Protein AF-W9WUP4-F1 (afdb_monomer)

Sequence (129 aa):
MLALFTTSTCAPCRTITPLLTSLVETRPPSPEDKYSSLAFAEIELDSPDISNGNMMDLGVEYGVRGMPTLMGFGGRRAERVTERLVDTRMLSNEKAMAKWVDEEMKKGDASSSSSQSGGGGFLARIFGP

pLDDT: mean 86.63, std 17.11, range [35.38, 98.38]

Organism: NCBI:txid1182543

Radius of gyration: 18.96 Å; Cα contacts (8 Å, |Δi|>4): 157; chains: 1; bounding box: 39×58×37 Å

InterPro domains:
  IPR017937 Thioredoxin, conserved site [PS00194] (2-20)
  IPR036249 Thioredoxin-like superfamily [SSF52833] (2-82)

Solvent-accessible surface area (backbone atoms only — not comparable to full-atom values): 7848 Å² total; per-residue (Å²): 70,38,38,36,39,39,42,96,81,42,69,69,41,74,57,30,53,60,51,51,50,49,50,55,76,65,60,77,91,53,95,67,39,61,47,94,67,75,46,79,44,80,42,50,35,73,50,88,64,53,93,88,45,62,39,49,55,54,35,60,76,72,64,60,87,61,75,52,31,40,32,33,28,24,69,101,78,49,81,36,82,72,46,79,48,64,58,62,70,51,55,62,29,67,70,56,36,52,53,48,51,52,48,50,33,42,61,35,57,87,61,87,68,71,62,84,72,88,64,82,82,73,76,75,79,80,78,67,136

Structure (mmCIF, N/CA/C/O backbone):
data_AF-W9WUP4-F1
#
_entry.id   AF-W9WUP4-F1
#
loop_
_atom_site.group_PDB
_atom_site.id
_atom_site.type_symbol
_atom_site.label_atom_id
_atom_site.label_alt_id
_atom_site.label_comp_id
_atom_site.label_asym_id
_atom_site.label_entity_id
_atom_site.label_seq_id
_atom_site.pdbx_PDB_ins_code
_atom_site.Cartn_x
_atom_site.Cartn_y
_atom_site.Cartn_z
_atom_site.occupancy
_atom_site.B_iso_or_equiv
_atom_site.auth_seq_id
_atom_site.auth_comp_id
_atom_site.auth_asym_id
_atom_site.auth_atom_id
_atom_site.pdbx_PDB_model_num
ATOM 1 N N . MET A 1 1 ? -10.856 1.878 0.169 1.00 91.38 1 MET A N 1
ATOM 2 C CA . MET A 1 1 ? -10.064 0.797 -0.472 1.00 91.38 1 MET A CA 1
ATOM 3 C C . MET A 1 1 ? -8.598 1.188 -0.438 1.00 91.38 1 MET A C 1
ATOM 5 O O . MET A 1 1 ? -8.308 2.367 -0.568 1.00 91.38 1 MET A O 1
ATOM 9 N N . LEU A 1 2 ? -7.691 0.235 -0.258 1.00 95.88 2 LEU A N 1
ATOM 10 C CA . LEU A 1 2 ? -6.249 0.425 -0.372 1.00 95.88 2 LEU A CA 1
ATOM 11 C C . LEU A 1 2 ? -5.743 -0.259 -1.642 1.00 95.88 2 LEU A C 1
ATOM 13 O O . LEU A 1 2 ? -6.135 -1.392 -1.914 1.00 95.88 2 LEU A O 1
ATOM 17 N N . ALA A 1 3 ? -4.862 0.403 -2.387 1.00 97.44 3 ALA A N 1
ATOM 18 C CA . ALA A 1 3 ? -4.139 -0.210 -3.495 1.00 97.44 3 ALA A CA 1
ATOM 19 C C . ALA A 1 3 ? -2.630 -0.040 -3.307 1.00 97.44 3 ALA A C 1
ATOM 21 O O . ALA A 1 3 ? -2.152 1.081 -3.125 1.00 97.44 3 ALA A O 1
ATOM 22 N N . LEU A 1 4 ? -1.883 -1.140 -3.347 1.00 98.38 4 LEU A N 1
ATOM 23 C CA . LEU A 1 4 ? -0.425 -1.127 -3.298 1.00 98.38 4 LEU A CA 1
ATOM 24 C C . LEU A 1 4 ? 0.120 -1.349 -4.705 1.00 98.38 4 LEU A C 1
ATOM 26 O O . LEU A 1 4 ? -0.009 -2.436 -5.258 1.00 98.38 4 LEU A O 1
ATOM 30 N N . PHE A 1 5 ? 0.748 -0.322 -5.263 1.00 98.19 5 PHE A N 1
ATOM 31 C CA . PHE A 1 5 ? 1.468 -0.420 -6.524 1.00 98.19 5 PHE A CA 1
ATOM 32 C C . PHE A 1 5 ? 2.840 -1.049 -6.286 1.00 98.19 5 PHE A C 1
ATOM 34 O O . PHE A 1 5 ? 3.612 -0.573 -5.440 1.00 98.19 5 PHE A O 1
ATOM 41 N N . THR A 1 6 ? 3.126 -2.114 -7.030 1.00 97.94 6 THR A N 1
ATOM 42 C CA . THR A 1 6 ? 4.326 -2.945 -6.915 1.00 97.94 6 THR A CA 1
ATOM 43 C C . THR A 1 6 ? 4.913 -3.265 -8.291 1.00 97.94 6 THR A C 1
ATOM 45 O O . THR A 1 6 ? 4.385 -2.872 -9.336 1.00 97.94 6 THR A O 1
ATOM 48 N N . THR A 1 7 ? 6.048 -3.962 -8.274 1.00 96.75 7 THR A N 1
ATOM 49 C CA . THR A 1 7 ? 6.632 -4.627 -9.440 1.00 96.75 7 THR A CA 1
ATOM 50 C C . THR A 1 7 ? 7.218 -5.977 -9.037 1.00 96.75 7 THR A C 1
ATOM 52 O O . THR A 1 7 ? 7.587 -6.168 -7.870 1.00 96.75 7 THR A O 1
ATOM 55 N N . SER A 1 8 ? 7.420 -6.867 -10.007 1.00 94.75 8 SER A N 1
ATOM 56 C CA . SER A 1 8 ? 8.031 -8.194 -9.833 1.00 94.75 8 SER A CA 1
ATOM 57 C C . SER A 1 8 ? 9.406 -8.161 -9.133 1.00 94.75 8 SER A C 1
ATOM 59 O O . SER A 1 8 ? 9.804 -9.092 -8.424 1.00 94.75 8 SER A O 1
ATOM 61 N N . THR A 1 9 ? 10.147 -7.058 -9.287 1.00 94.00 9 THR A N 1
ATOM 62 C CA . THR A 1 9 ? 11.504 -6.856 -8.742 1.00 94.00 9 THR A CA 1
ATOM 63 C C . THR A 1 9 ? 11.556 -5.957 -7.501 1.00 94.00 9 THR A C 1
ATOM 65 O O . THR A 1 9 ? 12.639 -5.670 -6.981 1.00 94.00 9 THR A O 1
ATOM 68 N N . CYS A 1 10 ? 10.408 -5.540 -6.965 1.00 95.62 10 CYS A N 1
ATOM 69 C CA . CYS A 1 10 ? 10.340 -4.678 -5.791 1.00 95.62 10 CYS A CA 1
ATOM 70 C C . CYS A 1 10 ? 10.737 -5.423 -4.500 1.00 95.62 10 CYS A C 1
ATOM 72 O O . CYS A 1 10 ? 9.929 -6.098 -3.861 1.00 95.62 10 CYS A O 1
ATOM 74 N N . ALA A 1 11 ? 11.989 -5.257 -4.065 1.00 96.06 11 ALA A N 1
ATOM 75 C CA . ALA A 1 11 ? 12.494 -5.846 -2.821 1.00 96.06 11 ALA A CA 1
ATOM 76 C C . ALA A 1 11 ? 11.644 -5.519 -1.568 1.00 96.06 11 ALA A C 1
ATOM 78 O O . ALA A 1 11 ? 11.263 -6.461 -0.872 1.00 96.06 11 ALA A O 1
ATOM 79 N N . PRO A 1 12 ? 11.293 -4.249 -1.264 1.00 96.19 12 PRO A N 1
ATOM 80 C CA . PRO A 1 12 ? 10.484 -3.938 -0.080 1.00 96.19 12 PRO A CA 1
ATOM 81 C C . PRO A 1 12 ? 9.040 -4.468 -0.164 1.00 96.19 12 PRO A C 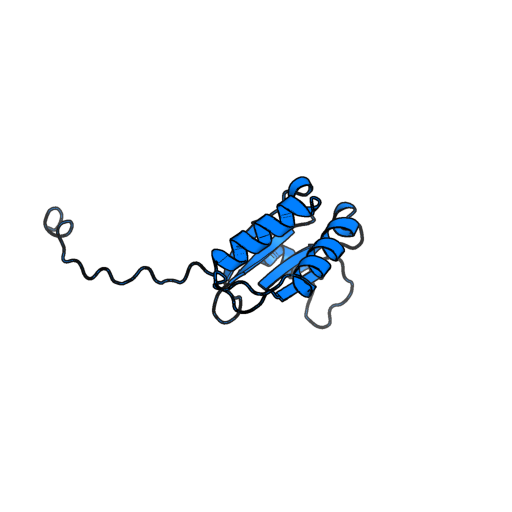1
ATOM 83 O O . PRO A 1 12 ? 8.438 -4.743 0.874 1.00 96.19 12 PRO A O 1
ATOM 86 N N . CYS A 1 13 ? 8.490 -4.671 -1.369 1.00 97.00 13 CYS A N 1
ATOM 87 C CA . CYS A 1 13 ? 7.130 -5.187 -1.554 1.00 97.00 13 CYS A CA 1
ATOM 88 C C . CYS A 1 13 ? 6.963 -6.603 -0.975 1.00 97.00 13 CYS A C 1
ATOM 90 O O . CYS A 1 13 ? 5.917 -6.914 -0.417 1.00 97.00 13 CYS A O 1
ATOM 92 N N . ARG A 1 14 ? 8.029 -7.421 -0.976 1.00 95.06 14 ARG A N 1
ATOM 93 C CA . ARG A 1 14 ? 8.027 -8.784 -0.405 1.00 95.06 14 ARG A CA 1
ATOM 94 C C . ARG A 1 14 ? 7.687 -8.833 1.086 1.00 95.06 14 ARG A C 1
ATOM 96 O O . ARG A 1 14 ? 7.204 -9.854 1.560 1.00 95.06 14 ARG A O 1
ATOM 103 N N . THR A 1 15 ? 7.946 -7.748 1.815 1.00 96.12 15 THR A N 1
ATOM 104 C CA . THR A 1 15 ? 7.586 -7.615 3.235 1.00 96.12 15 THR A CA 1
ATOM 105 C C . THR A 1 15 ? 6.264 -6.869 3.407 1.00 96.12 15 THR A C 1
ATOM 107 O O . THR A 1 15 ? 5.466 -7.214 4.272 1.00 96.12 15 THR A O 1
ATOM 110 N N . ILE A 1 16 ? 6.024 -5.846 2.584 1.00 97.88 16 ILE A N 1
ATOM 111 C CA . ILE A 1 16 ? 4.889 -4.926 2.737 1.00 97.88 16 ILE A CA 1
ATOM 112 C C . ILE A 1 16 ? 3.563 -5.563 2.300 1.00 97.88 16 ILE A C 1
ATOM 114 O O . ILE A 1 16 ? 2.575 -5.438 3.021 1.00 97.88 16 ILE A O 1
ATOM 118 N N . THR A 1 17 ? 3.530 -6.272 1.166 1.00 97.94 17 THR A N 1
ATOM 119 C CA . THR A 1 17 ? 2.314 -6.927 0.654 1.00 97.94 17 THR A CA 1
ATOM 120 C C . THR A 1 17 ? 1.704 -7.920 1.661 1.00 97.94 17 THR A C 1
ATOM 122 O O . THR A 1 17 ? 0.521 -7.769 1.987 1.00 97.94 17 THR A O 1
ATOM 125 N N . PRO A 1 18 ? 2.446 -8.907 2.216 1.00 97.38 18 PRO A N 1
ATOM 126 C CA . PRO A 1 18 ? 1.861 -9.851 3.172 1.00 97.38 18 PRO A CA 1
ATOM 127 C C . PRO A 1 18 ? 1.460 -9.186 4.493 1.00 97.38 18 PRO A C 1
ATOM 129 O O . PRO A 1 18 ? 0.469 -9.589 5.099 1.00 97.38 18 PRO A O 1
ATOM 132 N N . LEU A 1 19 ? 2.178 -8.143 4.924 1.00 97.19 19 LEU A N 1
ATOM 133 C CA . LEU A 1 19 ? 1.817 -7.376 6.115 1.00 97.19 19 LEU A CA 1
ATOM 134 C C . LEU A 1 19 ? 0.471 -6.656 5.933 1.00 97.19 19 LEU A C 1
ATOM 136 O O . LEU A 1 19 ? -0.408 -6.795 6.781 1.00 97.19 19 LEU A O 1
ATOM 140 N N . LEU A 1 20 ? 0.281 -5.936 4.819 1.00 96.94 20 LEU A N 1
ATOM 141 C CA . LEU A 1 20 ? -0.998 -5.285 4.507 1.00 96.94 20 LEU A CA 1
ATOM 142 C C . LEU A 1 20 ? -2.134 -6.298 4.380 1.00 96.94 20 LEU A C 1
ATOM 144 O O . LEU A 1 20 ? -3.206 -6.067 4.930 1.00 96.94 20 LEU A O 1
ATOM 148 N N . THR A 1 21 ? -1.890 -7.420 3.700 1.00 97.38 21 THR A N 1
ATOM 149 C CA . THR A 1 21 ? -2.880 -8.498 3.542 1.00 97.38 21 THR A CA 1
ATOM 150 C C . THR A 1 21 ? -3.333 -9.017 4.906 1.00 97.38 21 THR A C 1
ATOM 152 O O . THR A 1 21 ? -4.525 -9.015 5.198 1.00 97.38 21 THR A O 1
ATOM 155 N N . SER A 1 22 ? -2.381 -9.343 5.787 1.00 96.62 22 SER A N 1
ATOM 156 C CA . SER A 1 22 ? -2.666 -9.793 7.153 1.00 96.62 22 SER A CA 1
ATOM 157 C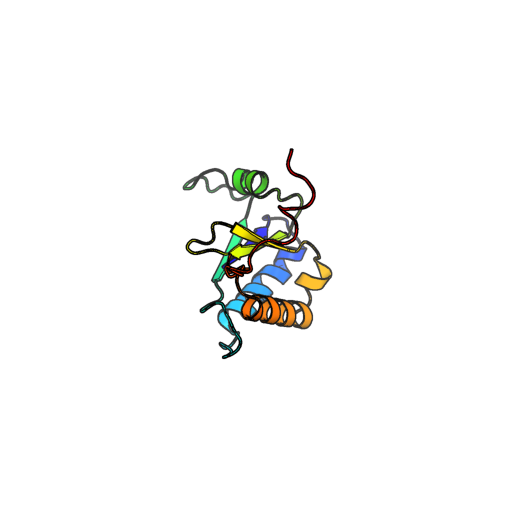 C . SER A 1 22 ? -3.485 -8.767 7.939 1.00 96.62 22 SER A C 1
ATOM 159 O O . SER A 1 22 ? -4.484 -9.117 8.567 1.00 96.62 22 SER A O 1
ATOM 161 N N . LEU A 1 23 ? -3.118 -7.482 7.876 1.00 95.31 23 LEU A N 1
ATOM 162 C CA . LEU A 1 23 ? -3.865 -6.420 8.556 1.00 95.31 23 LEU A CA 1
ATOM 163 C C . LEU A 1 23 ? -5.292 -6.286 8.017 1.00 95.31 23 LEU A C 1
ATOM 165 O O . LEU A 1 23 ? -6.217 -6.098 8.797 1.00 95.31 23 LEU A O 1
ATOM 169 N N . VAL A 1 24 ? -5.491 -6.404 6.707 1.00 94.75 24 VAL A N 1
ATOM 170 C CA . VAL A 1 24 ? -6.821 -6.311 6.088 1.00 94.75 24 VAL A CA 1
ATOM 171 C C . VAL A 1 24 ? -7.707 -7.489 6.484 1.00 94.75 24 VAL A C 1
ATOM 173 O O . VAL A 1 24 ? -8.889 -7.292 6.754 1.00 94.75 24 VAL A O 1
ATOM 176 N N . GLU A 1 25 ? -7.143 -8.691 6.557 1.00 94.69 25 GLU A N 1
ATOM 177 C CA . GLU A 1 25 ? -7.883 -9.915 6.878 1.00 94.69 25 GLU A CA 1
ATOM 178 C C . GLU A 1 25 ? -8.187 -10.070 8.373 1.00 94.69 25 GLU A C 1
ATOM 180 O O . GLU A 1 25 ? -9.216 -10.638 8.738 1.00 94.69 25 GLU A O 1
ATOM 185 N N . THR A 1 26 ? -7.299 -9.590 9.248 1.00 94.94 26 THR A N 1
ATOM 186 C CA . THR A 1 26 ? -7.369 -9.875 10.694 1.00 94.94 26 THR A CA 1
ATOM 187 C C . THR A 1 26 ? -7.825 -8.700 11.548 1.00 94.94 26 THR A C 1
ATOM 189 O O . THR A 1 26 ? -8.217 -8.907 12.700 1.00 94.94 26 THR A O 1
ATOM 192 N N . ARG A 1 27 ? -7.797 -7.468 11.022 1.00 94.19 27 ARG A N 1
ATOM 193 C CA . ARG A 1 27 ? -8.206 -6.284 11.780 1.00 94.19 27 ARG A CA 1
ATOM 194 C C . ARG A 1 27 ? -9.687 -6.383 12.174 1.00 94.19 27 ARG A C 1
ATOM 196 O O . ARG A 1 27 ? -10.549 -6.431 11.294 1.00 94.19 27 ARG A O 1
ATOM 203 N N . PRO A 1 28 ? -10.017 -6.339 13.477 1.00 92.56 28 PRO A N 1
ATOM 204 C CA . PRO A 1 28 ? -11.404 -6.335 13.913 1.00 92.56 28 PRO A CA 1
ATOM 205 C C . PRO A 1 28 ? -12.082 -5.000 13.563 1.00 92.56 28 PRO A C 1
ATOM 207 O O . PRO A 1 28 ? -11.429 -3.952 13.590 1.00 92.56 28 PRO A O 1
ATOM 210 N N . PRO A 1 29 ? -13.393 -4.998 13.272 1.00 91.38 29 PRO A N 1
ATOM 211 C CA . PRO A 1 29 ? -14.136 -3.756 13.111 1.00 91.38 29 PRO A CA 1
ATOM 212 C C . PRO A 1 29 ? -14.170 -2.980 14.433 1.00 91.38 29 PRO A C 1
ATOM 214 O O . PRO A 1 29 ? -14.355 -3.565 15.504 1.00 91.38 29 PRO A O 1
ATOM 217 N N . SER A 1 30 ? -14.033 -1.657 14.359 1.00 93.50 30 SER A N 1
ATOM 218 C CA . SER A 1 30 ? -14.168 -0.758 15.506 1.00 93.50 30 SER A CA 1
ATOM 219 C C . SER A 1 30 ? -15.445 0.082 15.392 1.00 93.50 30 SER A C 1
ATOM 221 O O . SER A 1 30 ? -15.761 0.552 14.300 1.00 93.50 30 SER A O 1
ATOM 223 N N . PRO A 1 31 ? -16.161 0.365 16.499 1.00 93.44 31 PRO A N 1
ATOM 224 C CA . PRO A 1 31 ? -17.287 1.305 16.497 1.00 93.44 31 PRO A CA 1
ATOM 225 C C . PRO A 1 31 ? -16.915 2.732 16.063 1.00 93.44 31 PRO A C 1
ATOM 227 O O . PRO A 1 31 ? -17.792 3.514 15.712 1.00 93.44 31 PRO A O 1
ATOM 230 N N . GLU A 1 32 ? -15.627 3.083 16.125 1.00 94.31 32 GLU A N 1
ATOM 231 C CA . GLU A 1 32 ? -15.102 4.383 15.688 1.00 94.31 32 GLU A CA 1
ATOM 232 C C . GLU A 1 32 ? -14.816 4.440 14.178 1.00 94.31 32 GLU A C 1
ATOM 234 O O . GLU A 1 32 ? -14.522 5.517 13.653 1.00 94.31 32 GLU A O 1
ATOM 239 N N . ASP A 1 33 ? -14.869 3.301 13.479 1.00 94.19 33 ASP A N 1
ATOM 240 C CA . ASP A 1 33 ? -14.588 3.239 12.049 1.00 94.19 33 ASP A CA 1
ATOM 241 C C . ASP A 1 33 ? -15.701 3.923 11.250 1.00 94.19 33 ASP A C 1
ATOM 243 O O . ASP A 1 33 ? -16.894 3.691 11.452 1.00 94.19 33 ASP A O 1
ATOM 247 N N . LYS A 1 34 ? -15.301 4.755 10.288 1.00 91.88 34 LYS A N 1
ATOM 248 C CA . LYS A 1 34 ? -16.223 5.395 9.344 1.00 91.88 34 LYS A CA 1
ATOM 249 C C . LYS A 1 34 ? -16.381 4.609 8.051 1.00 91.88 34 LYS A C 1
AT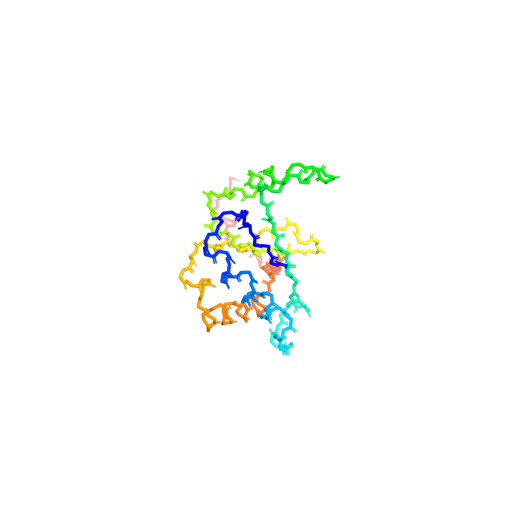OM 251 O O . LYS A 1 34 ? -17.424 4.707 7.407 1.00 91.88 34 LYS A O 1
ATOM 256 N N . TYR A 1 35 ? -15.365 3.846 7.655 1.00 88.62 35 TYR A N 1
ATOM 257 C CA . TYR A 1 35 ? -15.520 2.853 6.596 1.00 88.62 35 TYR A CA 1
ATOM 258 C C . TYR A 1 35 ? -16.093 1.563 7.177 1.00 88.62 35 TYR A C 1
ATOM 260 O O . TYR A 1 35 ? -15.650 1.096 8.220 1.00 88.62 35 TYR A O 1
ATOM 268 N N . SER A 1 36 ? -17.033 0.944 6.463 1.00 86.19 36 SER A N 1
ATOM 269 C CA . SER A 1 36 ? -17.631 -0.332 6.874 1.00 86.19 36 SER A CA 1
ATOM 270 C C . SER A 1 36 ? -16.670 -1.517 6.776 1.00 86.19 36 SER A C 1
ATOM 272 O O . SER A 1 36 ? -16.864 -2.525 7.447 1.00 86.19 36 SER A O 1
ATOM 274 N N . SER A 1 37 ? -15.674 -1.431 5.895 1.00 87.81 37 SER A N 1
ATOM 275 C CA . SER A 1 37 ? -14.729 -2.513 5.626 1.00 87.81 37 SER A CA 1
ATOM 276 C C . SER A 1 37 ? -13.452 -1.974 5.002 1.00 87.81 37 SER A C 1
ATOM 278 O O . SER A 1 37 ? -13.492 -1.039 4.197 1.00 87.81 37 SER A O 1
ATOM 280 N N . LEU A 1 38 ? -12.337 -2.629 5.305 1.00 90.56 38 LEU A N 1
ATOM 281 C CA . LEU A 1 38 ? -11.081 -2.419 4.607 1.00 90.56 38 LEU A CA 1
ATOM 282 C C . LEU A 1 38 ? -10.995 -3.390 3.424 1.00 90.56 38 LEU A C 1
ATOM 284 O O . LEU A 1 38 ? -11.192 -4.587 3.585 1.00 90.56 38 LEU A O 1
ATOM 288 N N . ALA A 1 39 ? -10.723 -2.865 2.233 1.00 92.06 39 ALA A N 1
ATOM 289 C CA . ALA A 1 39 ? -10.483 -3.656 1.028 1.00 92.06 39 ALA A CA 1
ATOM 290 C C . ALA A 1 39 ? -9.075 -3.362 0.524 1.00 92.06 39 ALA A C 1
ATOM 292 O O . ALA A 1 39 ? -8.643 -2.209 0.604 1.00 92.06 39 ALA A O 1
ATOM 293 N N . PHE A 1 40 ? -8.396 -4.372 -0.010 1.00 95.88 40 PHE A N 1
ATOM 294 C CA . PHE A 1 40 ? -7.014 -4.281 -0.462 1.00 95.88 40 PHE A CA 1
ATOM 295 C C . PHE A 1 40 ? -6.848 -4.885 -1.855 1.00 95.88 40 PHE A C 1
ATOM 297 O O . PHE A 1 40 ? -7.429 -5.927 -2.150 1.00 95.88 40 PHE A O 1
ATOM 304 N N . ALA A 1 41 ? -6.05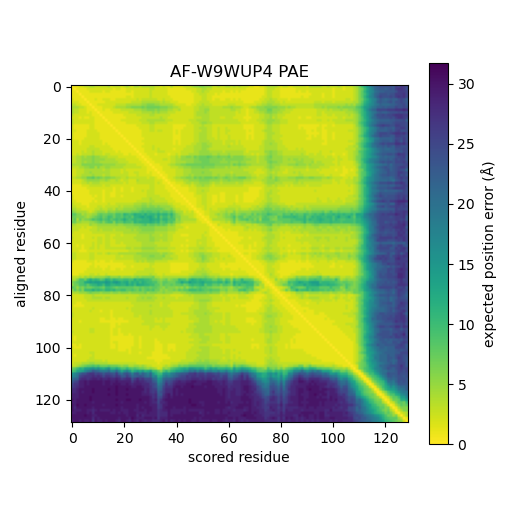7 -4.221 -2.693 1.00 95.56 41 ALA A N 1
ATOM 305 C CA . ALA A 1 41 ? -5.605 -4.734 -3.976 1.00 95.56 41 ALA A CA 1
ATOM 306 C C . ALA A 1 41 ? -4.103 -4.490 -4.143 1.00 95.56 41 ALA A C 1
ATOM 308 O O . ALA A 1 41 ? -3.601 -3.397 -3.874 1.00 95.56 41 ALA A O 1
ATOM 309 N N . GLU A 1 42 ? -3.394 -5.499 -4.629 1.00 96.44 42 GLU A N 1
ATOM 310 C CA . GLU A 1 42 ? -2.041 -5.343 -5.150 1.00 96.44 42 GLU A CA 1
ATOM 311 C C . GLU A 1 42 ? -2.114 -5.082 -6.658 1.00 96.44 42 GLU A C 1
ATOM 313 O O . GLU A 1 42 ? -2.887 -5.727 -7.366 1.00 96.44 42 GLU A O 1
ATOM 318 N N . ILE A 1 43 ? -1.335 -4.112 -7.137 1.00 96.00 43 ILE A N 1
ATOM 319 C CA . ILE A 1 43 ? -1.259 -3.734 -8.549 1.00 96.00 43 ILE A CA 1
ATOM 320 C C . ILE A 1 43 ? 0.194 -3.881 -8.995 1.00 96.00 43 ILE A C 1
ATOM 322 O O . ILE A 1 43 ? 1.023 -3.006 -8.739 1.00 96.00 43 ILE A O 1
ATOM 326 N N . GLU A 1 44 ? 0.490 -4.984 -9.675 1.00 96.19 44 GLU A N 1
ATOM 327 C CA . GLU A 1 44 ? 1.803 -5.249 -10.263 1.00 96.19 44 GLU A CA 1
ATOM 328 C C . GLU A 1 44 ? 1.906 -4.575 -11.639 1.00 96.19 44 GLU A C 1
ATOM 330 O O . GLU A 1 44 ? 1.289 -5.006 -12.614 1.00 96.19 44 GLU A O 1
ATOM 335 N N . LEU A 1 45 ? 2.675 -3.486 -11.723 1.00 95.69 45 LEU A N 1
ATOM 336 C CA . LEU A 1 45 ? 2.725 -2.655 -12.931 1.00 95.69 45 LEU A CA 1
ATOM 337 C C . LEU A 1 45 ? 3.457 -3.315 -14.104 1.00 95.69 45 LEU A C 1
ATOM 339 O O . LEU A 1 45 ? 3.136 -3.037 -15.253 1.00 95.69 45 LEU A O 1
ATOM 343 N N . ASP A 1 46 ? 4.437 -4.174 -13.829 1.00 94.31 46 ASP A N 1
ATOM 344 C CA . ASP A 1 46 ? 5.199 -4.933 -14.828 1.00 94.31 46 ASP A CA 1
ATOM 345 C C . ASP A 1 46 ? 4.614 -6.319 -15.118 1.00 94.31 46 ASP A C 1
ATOM 347 O O . ASP A 1 46 ? 5.284 -7.153 -15.733 1.00 94.31 46 ASP A O 1
ATOM 351 N N . SER A 1 47 ? 3.350 -6.546 -14.741 1.00 93.50 47 SER A N 1
ATOM 352 C CA . SER A 1 47 ? 2.615 -7.740 -15.144 1.00 93.50 47 SER A CA 1
ATOM 353 C C . SER A 1 47 ? 2.481 -7.808 -16.674 1.00 93.50 47 SER A C 1
ATOM 355 O O . SER A 1 47 ? 2.119 -6.813 -17.310 1.00 93.50 47 SER A O 1
ATOM 357 N N . PRO A 1 48 ? 2.725 -8.979 -17.294 1.00 92.06 48 PRO A N 1
ATOM 358 C CA . PRO A 1 48 ? 2.488 -9.180 -18.720 1.00 92.06 48 PRO A CA 1
ATOM 359 C C . PRO A 1 48 ? 0.996 -9.350 -19.065 1.00 92.06 48 PRO A C 1
ATOM 361 O O . PRO A 1 48 ? 0.667 -9.488 -20.244 1.00 92.06 48 PRO A O 1
ATOM 364 N N . ASP A 1 49 ? 0.097 -9.395 -18.074 1.00 88.75 49 ASP A N 1
ATOM 365 C CA . ASP A 1 49 ? -1.343 -9.523 -18.305 1.00 88.75 49 ASP A CA 1
ATOM 366 C C . ASP A 1 49 ? -1.931 -8.222 -18.870 1.00 88.75 49 ASP A C 1
ATOM 368 O O . ASP A 1 49 ? -1.876 -7.163 -18.247 1.00 88.75 49 ASP A O 1
ATOM 372 N N . ILE A 1 50 ? -2.523 -8.332 -20.060 1.00 87.69 50 ILE A N 1
ATOM 373 C CA . ILE A 1 50 ? -3.150 -7.229 -20.798 1.00 87.69 50 ILE A CA 1
ATOM 374 C C . ILE A 1 50 ? -4.665 -7.395 -20.952 1.00 87.69 50 ILE A C 1
ATOM 376 O O . ILE A 1 50 ? -5.301 -6.632 -21.682 1.00 87.69 50 ILE A O 1
ATOM 380 N N . SER A 1 51 ? -5.264 -8.393 -20.296 1.00 88.75 51 SER A N 1
ATOM 381 C CA . SER A 1 51 ? -6.697 -8.698 -20.410 1.00 88.75 51 SER A CA 1
ATOM 382 C C . SER A 1 51 ? -7.600 -7.520 -20.020 1.00 88.75 51 SER A C 1
ATOM 384 O O . SER A 1 51 ? -8.687 -7.374 -20.577 1.00 88.75 51 SER A O 1
ATOM 386 N N . ASN A 1 52 ? -7.119 -6.648 -19.128 1.00 83.56 52 ASN A N 1
ATOM 387 C CA . ASN A 1 52 ? -7.807 -5.443 -18.656 1.00 83.56 52 ASN A CA 1
ATOM 388 C C . ASN A 1 52 ? -7.035 -4.150 -18.988 1.00 83.56 52 ASN A C 1
ATOM 390 O O . ASN A 1 52 ? -7.149 -3.157 -18.273 1.00 83.56 52 ASN A O 1
ATOM 394 N N . GLY A 1 53 ? -6.250 -4.160 -20.071 1.00 88.81 53 GLY A N 1
ATOM 395 C CA . GLY A 1 53 ? -5.354 -3.061 -20.444 1.00 88.81 53 GLY A CA 1
ATOM 396 C C . GLY A 1 53 ? -3.937 -3.235 -19.895 1.00 88.81 53 GLY A C 1
ATOM 397 O O . GLY A 1 53 ? -3.634 -4.226 -19.239 1.00 88.81 53 GLY A O 1
ATOM 398 N N . ASN A 1 54 ? -3.047 -2.288 -20.198 1.00 92.06 54 ASN A N 1
ATOM 399 C CA . ASN A 1 54 ? -1.665 -2.329 -19.725 1.00 92.06 54 ASN A CA 1
ATOM 400 C C . ASN A 1 54 ? -1.585 -1.792 -18.291 1.00 92.06 54 ASN A C 1
ATOM 402 O O . ASN A 1 54 ? -1.930 -0.639 -18.040 1.00 92.06 54 ASN A O 1
ATOM 406 N N . MET A 1 55 ? -1.089 -2.605 -17.356 1.00 92.31 55 MET A N 1
ATOM 407 C CA . MET A 1 55 ? -0.989 -2.206 -15.950 1.00 92.31 55 MET A CA 1
ATOM 408 C C . MET A 1 55 ? -0.105 -0.969 -15.751 1.00 92.31 55 MET A C 1
ATOM 410 O O . MET A 1 55 ? -0.413 -0.144 -14.893 1.00 92.31 55 MET A O 1
ATOM 414 N N . MET A 1 56 ? 0.922 -0.763 -16.585 1.00 92.25 56 MET A N 1
ATOM 415 C CA . MET A 1 56 ? 1.768 0.439 -16.540 1.00 92.25 56 MET A CA 1
ATOM 416 C C . MET A 1 56 ? 0.981 1.744 -16.712 1.00 92.25 56 MET A C 1
ATOM 418 O O . MET A 1 56 ? 1.372 2.763 -16.135 1.00 92.25 56 MET A O 1
ATOM 422 N N . ASP A 1 57 ? -0.131 1.725 -17.453 1.00 93.62 57 ASP A N 1
ATOM 423 C CA . ASP A 1 57 ? -0.954 2.917 -17.676 1.00 93.62 57 ASP A CA 1
ATOM 424 C C . ASP A 1 57 ? -1.568 3.415 -16.359 1.00 93.62 57 ASP A C 1
ATOM 426 O O . ASP A 1 57 ? -1.626 4.624 -16.132 1.00 93.62 57 ASP A O 1
ATOM 430 N N . LEU A 1 58 ? -1.904 2.507 -15.431 1.00 93.44 58 LEU A N 1
ATOM 431 C CA . LEU A 1 58 ? -2.383 2.863 -14.088 1.00 93.44 58 LEU A CA 1
ATOM 432 C C . LEU A 1 58 ? -1.303 3.590 -13.278 1.00 93.44 58 LEU A C 1
ATOM 434 O O . LEU A 1 58 ? -1.595 4.517 -12.520 1.00 93.44 58 LEU A O 1
ATOM 438 N N . GLY A 1 59 ? -0.037 3.200 -13.450 1.00 93.88 59 GLY A N 1
ATOM 439 C CA . GLY A 1 59 ? 1.093 3.896 -12.840 1.00 93.88 59 GLY A CA 1
ATOM 440 C C . GLY A 1 59 ? 1.180 5.352 -13.306 1.00 93.88 59 GLY A C 1
ATOM 441 O O . GLY A 1 59 ? 1.402 6.249 -12.492 1.00 93.88 59 GLY A O 1
ATOM 442 N N . VAL A 1 60 ? 0.941 5.605 -14.595 1.00 94.38 60 VAL A N 1
ATOM 443 C CA . VAL A 1 60 ? 0.906 6.961 -15.163 1.00 94.38 60 VAL A CA 1
ATOM 444 C C . VAL A 1 60 ? -0.326 7.727 -14.684 1.00 94.38 60 VAL A C 1
ATOM 446 O O . VAL A 1 60 ? -0.185 8.847 -14.190 1.00 94.38 60 VAL A O 1
ATOM 449 N N . GLU A 1 61 ? -1.510 7.120 -14.779 1.00 94.25 61 GLU A N 1
ATOM 450 C CA . GLU A 1 61 ? -2.796 7.714 -14.397 1.00 94.25 61 GLU A CA 1
ATOM 451 C C . GLU A 1 61 ? -2.787 8.206 -12.946 1.00 94.25 61 GLU A C 1
ATOM 453 O O . GLU A 1 61 ? -3.147 9.350 -12.660 1.00 94.25 61 GLU A O 1
ATOM 458 N N . TYR A 1 62 ? -2.294 7.374 -12.029 1.00 94.69 62 TYR A N 1
ATOM 459 C CA . TYR A 1 62 ? -2.222 7.710 -10.611 1.00 94.69 62 TYR A CA 1
ATOM 460 C C . TYR A 1 62 ? -0.897 8.366 -10.201 1.00 94.69 62 TYR A C 1
ATOM 462 O O . TYR A 1 62 ? -0.669 8.603 -9.010 1.00 94.69 62 TYR A O 1
ATOM 470 N N . GLY A 1 63 ? -0.023 8.705 -11.152 1.00 95.25 63 GLY A N 1
ATOM 471 C CA . GLY A 1 63 ? 1.226 9.424 -10.894 1.00 95.25 63 GLY A CA 1
ATOM 472 C C . GLY A 1 63 ? 2.192 8.678 -9.969 1.00 95.25 63 GLY A C 1
ATOM 473 O O . GLY A 1 63 ? 2.841 9.293 -9.118 1.00 95.25 63 GLY A O 1
ATOM 474 N N . VAL A 1 64 ? 2.270 7.356 -10.100 1.00 96.50 64 VAL A N 1
ATOM 475 C CA . VAL A 1 64 ? 3.207 6.497 -9.374 1.00 96.50 64 VAL A CA 1
ATOM 476 C C . VAL A 1 64 ? 4.615 6.705 -9.929 1.00 96.50 64 VAL A C 1
ATOM 478 O O . VAL A 1 64 ? 4.873 6.499 -11.110 1.00 96.50 64 VAL A O 1
ATOM 481 N N . ARG A 1 65 ? 5.546 7.127 -9.066 1.00 93.38 65 ARG A N 1
ATOM 482 C CA . ARG A 1 65 ? 6.934 7.459 -9.455 1.00 93.38 65 ARG A CA 1
ATOM 483 C C . ARG A 1 65 ? 7.982 6.479 -8.931 1.00 93.38 65 ARG A C 1
ATOM 485 O O . ARG A 1 65 ? 9.158 6.624 -9.245 1.00 93.38 65 ARG A O 1
ATOM 492 N N . GLY A 1 66 ? 7.576 5.515 -8.112 1.00 94.25 66 GLY A N 1
ATOM 493 C CA . GLY A 1 66 ? 8.466 4.539 -7.499 1.00 94.25 66 GLY A CA 1
ATOM 494 C C . GLY A 1 66 ? 7.687 3.468 -6.749 1.00 94.25 66 GLY A C 1
ATOM 495 O O . GLY A 1 66 ? 6.502 3.645 -6.460 1.00 94.25 66 GLY A O 1
ATOM 496 N N . MET A 1 67 ? 8.365 2.361 -6.451 1.00 96.00 67 MET A N 1
ATOM 497 C CA . MET A 1 67 ? 7.779 1.234 -5.730 1.00 96.00 67 MET A CA 1
ATOM 498 C C . MET A 1 67 ? 8.379 1.094 -4.332 1.00 96.00 67 MET A C 1
ATOM 500 O O . MET A 1 67 ? 9.590 1.278 -4.170 1.00 96.00 67 MET A O 1
ATOM 504 N N . PRO A 1 68 ? 7.565 0.717 -3.335 1.00 97.44 68 PRO A N 1
ATOM 505 C CA . PRO A 1 68 ? 6.109 0.605 -3.378 1.00 97.44 68 PRO A CA 1
ATOM 506 C C . PRO A 1 68 ? 5.442 1.985 -3.290 1.00 97.44 68 PRO A C 1
ATOM 508 O O . PRO A 1 68 ? 6.003 2.921 -2.720 1.00 97.44 68 PRO A O 1
ATOM 511 N N . THR A 1 69 ? 4.212 2.090 -3.786 1.00 98.31 69 THR A N 1
ATOM 512 C CA . THR A 1 69 ? 3.330 3.227 -3.481 1.00 98.31 69 THR A CA 1
ATOM 513 C C . THR A 1 69 ? 1.989 2.696 -2.991 1.00 98.31 69 THR A C 1
ATOM 515 O O . THR A 1 69 ? 1.286 2.023 -3.737 1.00 98.31 69 THR A O 1
ATOM 518 N N . LEU A 1 70 ? 1.622 3.001 -1.746 1.00 98.12 70 LEU A N 1
ATOM 519 C CA . LEU A 1 70 ? 0.311 2.673 -1.186 1.00 98.12 70 LEU A CA 1
ATOM 520 C C . LEU A 1 70 ? -0.632 3.860 -1.385 1.00 98.12 70 LEU A C 1
ATOM 522 O O . LEU A 1 70 ? -0.307 4.980 -0.989 1.00 98.12 70 LEU A O 1
ATOM 526 N N . MET A 1 71 ? -1.798 3.626 -1.976 1.00 97.25 71 MET A N 1
ATOM 527 C CA . MET A 1 71 ? -2.834 4.641 -2.151 1.00 97.25 71 MET A CA 1
ATOM 528 C C . MET A 1 71 ? -4.120 4.258 -1.435 1.00 97.25 71 MET A C 1
ATOM 530 O O . MET A 1 71 ? -4.575 3.117 -1.513 1.00 97.25 71 MET A O 1
ATOM 534 N N . GLY A 1 72 ? -4.714 5.243 -0.768 1.00 94.56 72 GLY A N 1
ATOM 535 C CA . GLY A 1 72 ? -6.079 5.172 -0.270 1.00 94.56 72 GLY A CA 1
ATOM 536 C C . GLY A 1 72 ? -7.053 5.687 -1.324 1.00 94.56 72 GLY A C 1
ATOM 537 O O . GLY A 1 72 ? -6.806 6.717 -1.954 1.00 94.56 72 GLY A O 1
ATOM 538 N N . PHE A 1 73 ? -8.163 4.979 -1.493 1.00 92.44 73 PHE A N 1
ATOM 539 C CA . PHE A 1 73 ? -9.272 5.364 -2.352 1.00 92.44 73 PHE A CA 1
ATOM 540 C C . PHE A 1 73 ? -10.577 5.442 -1.577 1.00 92.44 73 PHE A C 1
ATOM 542 O O . PHE A 1 73 ? -10.909 4.557 -0.776 1.00 92.44 73 PHE A O 1
ATOM 549 N N . GLY A 1 74 ? -11.316 6.488 -1.913 1.00 85.38 74 GLY A N 1
ATOM 550 C CA . GLY A 1 74 ? -12.502 6.974 -1.250 1.00 85.38 74 GLY A CA 1
ATOM 551 C C . GLY A 1 74 ? -13.615 7.388 -2.200 1.00 85.38 74 GLY A C 1
ATOM 552 O O . GLY A 1 74 ? -13.405 7.502 -3.408 1.00 85.38 74 GLY A O 1
ATOM 553 N N . GLY A 1 75 ? -14.799 7.651 -1.661 1.00 79.94 75 GLY A N 1
ATOM 554 C CA . GLY A 1 75 ? -16.009 7.952 -2.421 1.00 79.94 75 GLY A CA 1
ATOM 555 C C . GLY A 1 75 ? -16.899 6.726 -2.615 1.00 79.94 75 GLY A C 1
ATOM 556 O O . GLY A 1 75 ? -16.554 5.601 -2.249 1.00 79.94 75 GLY A O 1
ATOM 557 N N . ARG A 1 76 ? -18.085 6.935 -3.201 1.00 73.62 76 ARG A N 1
ATOM 558 C CA . ARG A 1 76 ? -19.109 5.875 -3.311 1.00 73.62 76 ARG A CA 1
ATOM 559 C C . ARG A 1 76 ? -18.660 4.694 -4.176 1.00 73.62 76 ARG A C 1
ATOM 561 O O . ARG A 1 76 ? -19.253 3.624 -4.072 1.00 73.62 76 ARG A O 1
ATOM 568 N N . ARG A 1 77 ? -17.675 4.896 -5.051 1.00 75.94 77 ARG A N 1
ATOM 569 C CA . ARG A 1 77 ? -17.100 3.908 -5.969 1.00 75.94 77 ARG A CA 1
ATOM 570 C C . ARG A 1 77 ? -15.569 3.928 -5.955 1.00 75.94 77 ARG A C 1
ATOM 572 O O . ARG A 1 77 ? -14.968 3.526 -6.944 1.00 75.94 77 ARG A O 1
ATOM 579 N N . ALA A 1 78 ? -14.947 4.383 -4.863 1.00 78.38 78 ALA A N 1
ATOM 580 C CA . ALA A 1 78 ? -13.491 4.515 -4.773 1.00 78.38 78 ALA A CA 1
ATOM 581 C C . ALA A 1 78 ? -12.892 5.422 -5.876 1.00 78.38 78 ALA A C 1
ATOM 583 O O . ALA A 1 78 ? -11.756 5.239 -6.299 1.00 78.38 78 ALA A O 1
ATOM 584 N N . GLU A 1 79 ? -13.653 6.414 -6.349 1.00 81.19 79 GLU A N 1
ATOM 585 C CA . GLU A 1 79 ? -13.267 7.281 -7.467 1.00 81.19 79 GLU A CA 1
ATOM 586 C C . GLU A 1 79 ? -12.197 8.327 -7.118 1.00 81.19 79 GLU A C 1
ATOM 588 O O . GLU A 1 79 ? -11.665 8.991 -8.009 1.00 81.19 79 GLU A O 1
ATOM 593 N N . ARG A 1 80 ? -11.896 8.528 -5.830 1.00 86.19 80 ARG A N 1
ATOM 594 C CA . ARG A 1 80 ? -11.043 9.626 -5.376 1.00 86.19 80 ARG A CA 1
ATOM 595 C C . ARG A 1 80 ? -9.879 9.119 -4.536 1.00 86.19 80 ARG A C 1
ATOM 597 O O . ARG A 1 80 ? -10.084 8.442 -3.535 1.00 86.19 80 ARG A O 1
ATOM 604 N N . VAL A 1 81 ? -8.661 9.521 -4.897 1.00 90.81 81 VAL A N 1
ATOM 605 C CA . VAL A 1 81 ? -7.471 9.279 -4.069 1.00 90.81 81 VAL A CA 1
ATOM 606 C C . VAL A 1 81 ? -7.579 10.107 -2.787 1.00 90.81 81 VAL A C 1
ATOM 608 O O . VAL A 1 81 ? -7.707 11.334 -2.842 1.00 90.81 81 VAL A O 1
ATOM 611 N N . THR A 1 82 ? -7.542 9.438 -1.640 1.00 90.81 82 THR A N 1
ATOM 612 C CA . THR A 1 82 ? -7.616 10.052 -0.306 1.00 90.81 82 THR A CA 1
ATOM 613 C C . THR A 1 82 ? -6.261 10.162 0.367 1.00 90.81 82 THR A C 1
ATOM 615 O O . THR A 1 82 ? -6.077 11.052 1.194 1.00 90.81 82 THR A O 1
ATOM 618 N N . GLU A 1 83 ? -5.320 9.288 0.007 1.00 93.50 83 GLU A N 1
ATOM 619 C CA . GLU A 1 83 ? -4.024 9.187 0.668 1.00 93.50 83 GLU A CA 1
ATOM 620 C C . GLU A 1 83 ? -2.961 8.601 -0.272 1.00 93.50 83 GLU A C 1
ATOM 622 O O . GLU A 1 83 ? -3.289 7.825 -1.176 1.00 93.50 83 GLU A O 1
ATOM 627 N N . ARG A 1 84 ? -1.688 8.962 -0.065 1.00 95.94 84 ARG A N 1
ATOM 628 C CA . ARG A 1 84 ? -0.548 8.390 -0.800 1.00 95.94 84 ARG A CA 1
ATOM 629 C C . ARG A 1 84 ? 0.666 8.255 0.116 1.00 95.94 84 ARG A C 1
ATOM 631 O O . ARG A 1 84 ? 1.283 9.250 0.484 1.00 95.94 84 ARG A O 1
ATOM 638 N N . LEU A 1 85 ? 1.074 7.017 0.386 1.00 96.75 85 LEU A N 1
ATOM 639 C CA . LEU A 1 85 ? 2.258 6.683 1.174 1.00 96.75 85 LEU A CA 1
ATOM 640 C C . LEU A 1 85 ? 3.351 6.068 0.300 1.00 96.75 85 LEU A C 1
ATOM 642 O O . LEU A 1 85 ? 3.125 5.103 -0.428 1.00 96.75 85 LEU A O 1
ATOM 646 N N . VAL A 1 86 ? 4.562 6.609 0.435 1.00 97.19 86 VAL A N 1
ATOM 647 C CA . VAL A 1 86 ? 5.785 6.128 -0.238 1.00 97.19 86 VAL A CA 1
ATOM 648 C C . VAL A 1 86 ? 6.921 5.825 0.750 1.00 97.19 86 VAL A C 1
ATOM 650 O O . VAL A 1 86 ? 8.009 5.416 0.347 1.00 97.19 86 VAL A O 1
ATOM 653 N N . ASP A 1 87 ? 6.699 6.030 2.054 1.00 97.06 87 ASP A N 1
ATOM 654 C CA . ASP A 1 87 ? 7.696 5.750 3.091 1.00 97.06 87 ASP A CA 1
ATOM 655 C C . ASP A 1 87 ? 7.785 4.242 3.360 1.00 97.06 87 ASP A C 1
ATOM 657 O O . ASP A 1 87 ? 7.002 3.663 4.111 1.00 97.06 87 ASP A O 1
ATOM 661 N N . THR A 1 88 ? 8.787 3.602 2.761 1.00 96.31 88 THR A N 1
ATOM 662 C CA . THR A 1 88 ? 9.041 2.163 2.904 1.00 96.31 88 THR A CA 1
ATOM 663 C C . THR A 1 88 ? 9.375 1.728 4.325 1.00 96.31 88 THR A C 1
ATOM 665 O O . THR A 1 88 ? 9.086 0.586 4.683 1.00 96.31 88 THR A O 1
ATOM 668 N N . ARG A 1 89 ? 9.972 2.592 5.154 1.00 96.62 89 ARG A N 1
ATOM 669 C CA . ARG A 1 89 ? 10.313 2.245 6.543 1.00 96.62 89 ARG A CA 1
ATOM 670 C C . ARG A 1 89 ? 9.062 2.196 7.401 1.00 96.62 89 ARG A C 1
ATOM 672 O O . ARG A 1 89 ? 8.912 1.284 8.205 1.00 96.62 89 ARG A O 1
ATOM 679 N N . MET A 1 90 ? 8.167 3.158 7.200 1.00 96.88 90 MET A N 1
ATOM 680 C CA . MET A 1 90 ? 6.853 3.148 7.828 1.00 96.88 90 MET A CA 1
ATOM 681 C C . MET A 1 90 ? 6.040 1.944 7.337 1.00 96.88 90 MET A C 1
ATOM 683 O O . MET A 1 9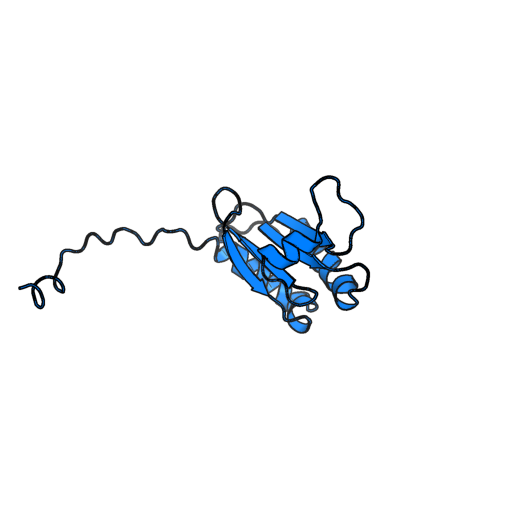0 ? 5.534 1.183 8.158 1.00 96.88 90 MET A O 1
ATOM 687 N N . LEU A 1 91 ? 6.005 1.708 6.018 1.00 97.38 91 LEU A N 1
ATOM 688 C CA . LEU A 1 91 ? 5.227 0.614 5.434 1.00 97.38 91 LEU A CA 1
ATOM 689 C C . LEU A 1 91 ? 5.736 -0.782 5.840 1.00 97.38 91 LEU A C 1
ATOM 691 O O . LEU A 1 91 ? 4.968 -1.728 5.915 1.00 97.38 91 LEU A O 1
ATOM 695 N N . SER A 1 92 ? 7.027 -0.945 6.112 1.00 96.94 92 SER A N 1
ATOM 696 C CA . SER A 1 92 ? 7.577 -2.231 6.570 1.00 96.94 92 SER A CA 1
ATOM 697 C C . SER A 1 92 ? 7.477 -2.441 8.084 1.00 96.94 92 SER A C 1
ATOM 699 O O . SER A 1 92 ? 7.844 -3.505 8.580 1.00 96.94 92 SER A O 1
ATOM 701 N N . ASN A 1 93 ? 6.985 -1.452 8.835 1.00 97.50 93 ASN A N 1
ATOM 702 C CA . ASN A 1 93 ? 6.828 -1.545 10.279 1.00 97.50 93 ASN A CA 1
ATOM 703 C C . ASN A 1 93 ? 5.385 -1.916 10.637 1.00 97.50 93 ASN A C 1
ATOM 705 O O . ASN A 1 93 ? 4.487 -1.085 10.556 1.00 97.50 93 ASN A O 1
ATOM 709 N N . GLU A 1 94 ? 5.185 -3.145 11.109 1.00 96.44 94 GLU A N 1
ATOM 710 C CA . GLU A 1 94 ? 3.871 -3.689 11.476 1.00 96.44 94 GLU A CA 1
ATOM 711 C C . GLU A 1 94 ? 3.065 -2.776 12.406 1.00 96.44 94 GLU A C 1
ATOM 713 O O . GLU A 1 94 ? 1.909 -2.470 12.127 1.00 96.44 94 GLU A O 1
ATOM 718 N N . LYS A 1 95 ? 3.675 -2.277 13.487 1.00 97.31 95 LYS A N 1
ATOM 719 C CA . LYS A 1 95 ? 2.973 -1.432 14.465 1.00 97.31 95 LYS A CA 1
ATOM 720 C C . LYS A 1 95 ? 2.593 -0.077 13.877 1.00 97.31 95 LYS A C 1
ATOM 722 O O . LYS A 1 95 ? 1.502 0.422 14.144 1.00 97.31 95 LYS A O 1
ATOM 727 N N . ALA A 1 96 ? 3.496 0.529 13.107 1.00 97.69 96 ALA A N 1
ATOM 728 C CA . ALA A 1 96 ? 3.241 1.815 12.470 1.00 97.69 96 ALA A CA 1
ATOM 729 C C . ALA A 1 96 ? 2.159 1.690 11.391 1.00 97.69 96 ALA A C 1
ATOM 731 O O . ALA A 1 96 ? 1.251 2.517 11.344 1.00 97.69 96 ALA A O 1
ATOM 732 N N . MET A 1 97 ? 2.220 0.634 10.579 1.00 97.25 97 MET A N 1
ATOM 733 C CA . MET A 1 97 ? 1.231 0.359 9.546 1.00 97.25 97 MET A CA 1
ATOM 734 C C . MET A 1 97 ? -0.142 0.041 10.142 1.00 97.25 97 MET A C 1
ATOM 736 O O . MET A 1 97 ? -1.125 0.615 9.690 1.00 97.25 97 MET A O 1
ATOM 740 N N . ALA A 1 98 ? -0.225 -0.799 11.178 1.00 97.06 98 ALA A N 1
ATOM 741 C CA . ALA A 1 98 ? -1.491 -1.107 11.847 1.00 97.06 98 ALA A CA 1
ATOM 742 C C . ALA A 1 98 ? -2.149 0.158 12.419 1.00 97.06 98 ALA A C 1
ATOM 744 O O . ALA A 1 98 ? -3.326 0.413 12.176 1.00 97.06 98 ALA A O 1
ATOM 745 N N . LYS A 1 99 ? -1.359 1.001 13.101 1.00 97.25 99 LYS A N 1
ATOM 746 C CA . LYS A 1 99 ? -1.822 2.293 13.623 1.00 97.25 99 LYS A CA 1
ATOM 747 C C . LYS A 1 99 ? -2.320 3.213 12.511 1.00 97.25 99 LYS A C 1
ATOM 749 O O . LYS A 1 99 ? -3.349 3.857 12.672 1.00 97.25 99 LYS A O 1
ATOM 754 N N . TRP A 1 100 ? -1.606 3.273 11.391 1.00 96.75 100 TRP A N 1
ATOM 755 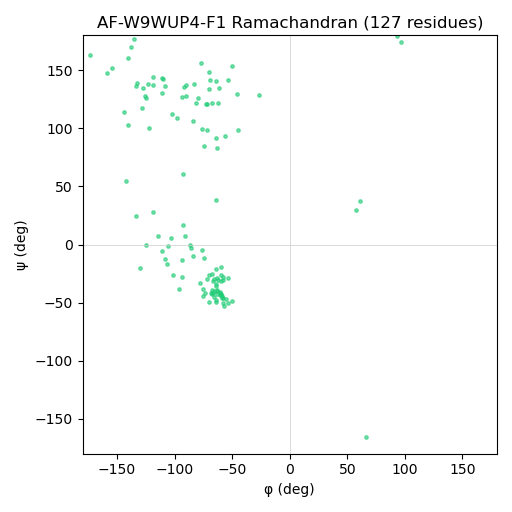C CA . TRP A 1 100 ? -2.022 4.079 10.249 1.00 96.75 100 TRP A CA 1
ATOM 756 C C . TRP A 1 100 ? -3.308 3.552 9.602 1.00 96.75 100 TRP A C 1
ATOM 758 O O . TRP A 1 100 ? -4.199 4.340 9.306 1.00 96.75 100 TRP A O 1
ATOM 768 N N . VAL A 1 101 ? -3.451 2.232 9.443 1.00 96.00 101 VAL A N 1
ATOM 769 C CA . VAL A 1 101 ? -4.693 1.619 8.949 1.00 96.00 101 VAL A CA 1
ATOM 770 C C . VAL A 1 101 ? -5.864 1.965 9.872 1.00 96.00 101 VAL A C 1
ATOM 772 O O . VAL A 1 101 ? -6.927 2.347 9.388 1.00 96.00 101 VAL A O 1
ATOM 775 N N . ASP A 1 102 ? -5.674 1.888 11.192 1.00 95.81 102 ASP A N 1
ATOM 776 C CA . ASP A 1 102 ? -6.690 2.305 12.163 1.00 95.81 102 ASP A CA 1
ATOM 777 C C . ASP A 1 102 ? -7.061 3.782 12.022 1.00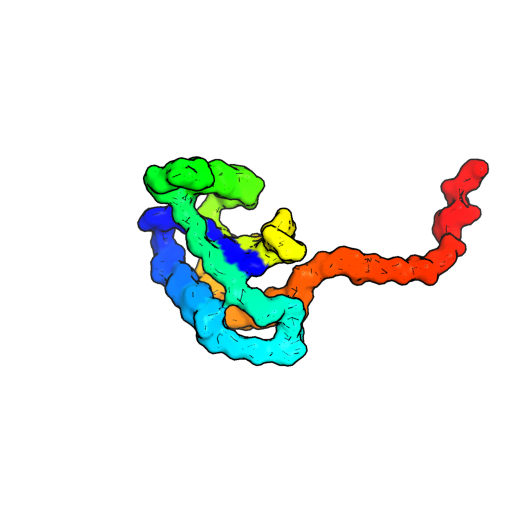 95.81 102 ASP A C 1
ATOM 779 O O . ASP A 1 102 ? -8.239 4.137 12.066 1.00 95.81 102 ASP A O 1
ATOM 783 N N . GLU A 1 103 ? -6.069 4.652 11.845 1.00 94.88 103 GLU A N 1
ATOM 784 C CA . GLU A 1 103 ? -6.295 6.080 11.644 1.00 94.88 103 GLU A CA 1
ATOM 785 C C . GLU A 1 1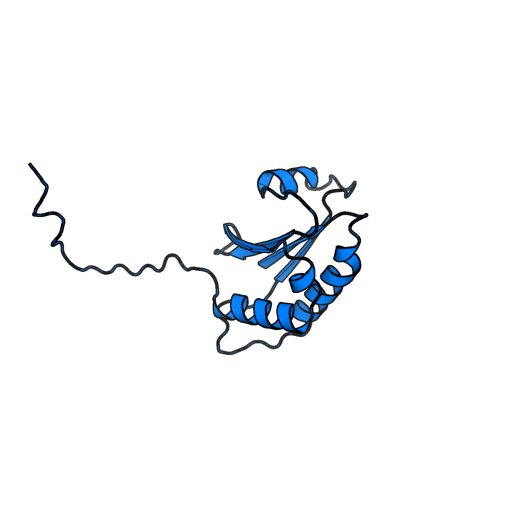03 ? -7.071 6.350 10.352 1.00 94.88 103 GLU A C 1
ATOM 787 O O . GLU A 1 103 ? -8.025 7.126 10.386 1.00 94.88 103 GLU A O 1
ATOM 792 N N . GLU A 1 104 ? -6.753 5.673 9.247 1.00 93.62 104 GLU A N 1
ATOM 793 C CA . GLU A 1 104 ? -7.502 5.809 7.994 1.00 93.62 104 GLU A CA 1
ATOM 794 C C . GLU A 1 104 ? -8.941 5.291 8.119 1.00 93.62 104 GLU A C 1
ATOM 796 O O . GLU A 1 104 ? -9.875 5.943 7.645 1.00 93.62 104 GLU A O 1
ATOM 801 N N . MET A 1 105 ? -9.152 4.170 8.817 1.00 93.56 105 MET A N 1
ATOM 802 C CA . MET A 1 105 ? -10.488 3.613 9.055 1.00 93.56 105 MET A CA 1
ATOM 803 C C . MET A 1 105 ? -11.377 4.543 9.888 1.00 93.56 105 MET A C 1
ATOM 805 O O . MET A 1 105 ? -12.552 4.730 9.558 1.00 93.56 105 MET A O 1
ATOM 809 N N . LYS A 1 106 ? -10.809 5.201 10.905 1.00 93.81 106 LYS A N 1
ATOM 810 C CA . LYS A 1 106 ? -11.496 6.208 11.735 1.00 93.81 106 LYS A CA 1
ATOM 811 C C . LYS A 1 106 ? -11.680 7.544 11.022 1.00 93.81 106 LYS A C 1
ATOM 813 O O . LYS A 1 106 ? -12.706 8.211 11.176 1.00 93.81 106 LYS A O 1
ATOM 818 N N . LYS A 1 107 ? -10.684 7.973 10.243 1.00 91.38 107 LYS A N 1
ATOM 819 C CA . LYS A 1 107 ? -10.732 9.207 9.448 1.00 91.38 107 LYS A CA 1
ATOM 820 C C . LYS A 1 107 ? -11.869 9.130 8.438 1.00 91.38 107 LYS A C 1
ATOM 822 O O . LYS A 1 107 ? -12.630 10.101 8.339 1.00 91.38 107 LYS A O 1
ATOM 827 N N . GLY A 1 108 ? -12.035 7.965 7.805 1.00 87.44 108 GLY A N 1
ATOM 828 C CA . GLY A 1 108 ? -12.995 7.738 6.736 1.00 87.44 108 GLY A CA 1
ATOM 829 C C . GLY A 1 108 ? -12.641 8.534 5.489 1.00 87.44 108 GLY A C 1
ATOM 830 O O . GLY A 1 108 ? -11.556 9.108 5.365 1.00 87.44 108 GLY A O 1
ATOM 831 N N . ASP A 1 109 ? -13.601 8.623 4.579 1.00 81.88 109 ASP A N 1
ATOM 832 C CA . ASP A 1 109 ? -13.517 9.613 3.523 1.00 81.88 109 ASP A CA 1
ATOM 833 C C . ASP A 1 109 ? -13.691 10.994 4.131 1.00 81.88 109 ASP A C 1
ATOM 835 O O . ASP A 1 109 ? -14.554 11.202 4.992 1.00 81.88 109 ASP A O 1
ATOM 839 N N . ALA A 1 110 ? -12.932 11.970 3.631 1.00 66.69 110 ALA A N 1
ATOM 840 C CA . ALA A 1 110 ? -13.358 13.354 3.727 1.00 66.69 110 ALA A CA 1
ATOM 841 C C . ALA A 1 110 ? -14.653 13.475 2.914 1.00 66.69 110 ALA A C 1
ATOM 843 O O . ALA A 1 110 ? -14.646 13.823 1.734 1.00 66.69 110 ALA A O 1
ATOM 844 N N . SER A 1 111 ? -15.768 13.110 3.547 1.00 51.75 111 SER A N 1
ATOM 845 C CA . SER A 1 111 ? -17.103 13.415 3.083 1.00 51.75 111 SER A CA 1
ATOM 846 C C . SER A 1 111 ? -17.081 14.880 2.685 1.00 51.75 111 SER A C 1
ATOM 848 O O . SER A 1 111 ? -16.679 15.742 3.471 1.00 51.75 111 SER A O 1
ATOM 850 N N . SER A 1 112 ? -17.563 15.186 1.489 1.00 47.00 112 SER A N 1
ATOM 851 C CA . SER A 1 112 ? -17.985 16.530 1.114 1.00 47.00 112 SER A CA 1
ATOM 852 C C . SER A 1 112 ? -19.193 16.996 1.949 1.00 47.00 112 SER A C 1
ATOM 854 O O . SER A 1 112 ? -20.098 17.648 1.442 1.00 47.00 112 SER A O 1
ATOM 856 N N . SER A 1 113 ? -19.227 16.666 3.239 1.00 41.38 113 SER A N 1
ATOM 857 C CA . SER A 1 113 ? -19.951 17.361 4.281 1.00 41.38 113 SER A CA 1
ATOM 858 C C . SER A 1 113 ? -19.007 18.383 4.913 1.00 41.38 113 SER A C 1
ATOM 860 O O . SER A 1 113 ? -18.803 18.400 6.125 1.00 41.38 113 SER A O 1
ATOM 862 N N . SER A 1 114 ? -18.514 19.324 4.107 1.00 36.50 114 SER A N 1
ATOM 863 C CA . SER A 1 114 ? -18.774 20.698 4.514 1.00 36.50 114 SER A CA 1
ATOM 864 C C . SER A 1 114 ? -20.286 20.850 4.435 1.00 36.50 114 SER A C 1
ATOM 866 O O . SER A 1 114 ? -20.861 21.113 3.378 1.00 36.50 114 SER A O 1
ATOM 868 N N . SER A 1 115 ? -20.923 20.570 5.568 1.00 35.91 115 SER A N 1
ATOM 869 C CA . SER A 1 115 ? -22.189 21.165 5.943 1.00 35.91 115 SER A CA 1
ATOM 870 C C . SER A 1 115 ? -22.316 22.532 5.283 1.00 35.91 115 SER A C 1
ATOM 872 O O . SER A 1 115 ? -21.433 23.380 5.433 1.00 35.91 115 SER A O 1
ATOM 874 N N . GLN A 1 116 ? -23.433 22.750 4.600 1.00 40.19 116 GLN A N 1
ATOM 875 C CA . GLN A 1 116 ? -24.025 24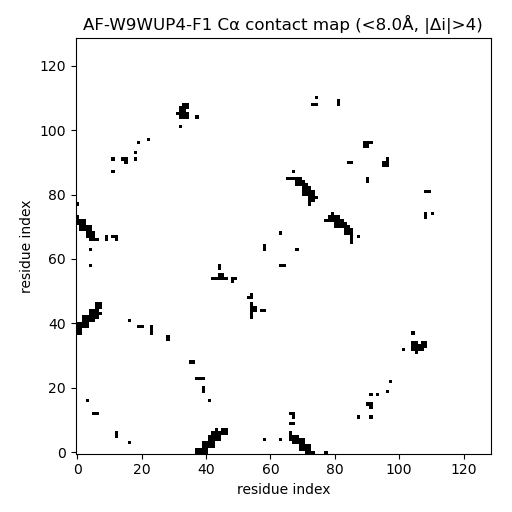.073 4.560 1.00 40.19 116 GLN A CA 1
ATOM 876 C C . GLN A 1 116 ? -24.003 24.632 5.987 1.00 40.19 116 GLN A C 1
ATOM 878 O O . GLN A 1 116 ? -24.874 24.332 6.796 1.00 40.19 116 GLN A O 1
ATOM 883 N N . SER A 1 117 ? -23.015 25.465 6.303 1.00 35.69 117 SER A N 1
ATOM 884 C CA . SER A 1 117 ? -23.271 26.597 7.169 1.00 35.69 117 SER A CA 1
ATOM 885 C C . SER A 1 117 ? -24.019 27.596 6.296 1.00 35.69 117 SER A C 1
ATOM 887 O O . SER A 1 117 ? -23.432 28.479 5.671 1.00 35.69 117 SER A O 1
ATOM 889 N N . GLY A 1 118 ? -25.338 27.413 6.218 1.00 42.53 118 GLY A N 1
ATOM 890 C CA . GLY A 1 118 ? -26.236 28.540 6.045 1.00 42.53 118 GLY A CA 1
ATOM 891 C C . GLY A 1 118 ? -25.962 29.504 7.195 1.00 42.53 118 GLY A C 1
ATOM 892 O O . GLY A 1 118 ? -26.462 29.332 8.299 1.00 42.53 118 GLY A O 1
ATOM 893 N N . GLY A 1 119 ? -25.085 30.465 6.939 1.00 35.38 119 GLY A N 1
ATOM 894 C CA . GLY A 1 119 ? -24.720 31.552 7.827 1.00 35.38 119 GLY A CA 1
ATOM 895 C C . GLY A 1 119 ? -24.571 32.770 6.940 1.00 35.38 119 GLY A C 1
ATOM 896 O O . GLY A 1 119 ? -23.625 32.863 6.163 1.00 35.38 119 GLY A O 1
ATOM 897 N N . GLY A 1 120 ? -25.591 33.624 6.980 1.00 41.03 120 GLY A N 1
ATOM 898 C CA . GLY A 1 120 ? -25.743 34.788 6.125 1.00 41.03 120 GLY A CA 1
ATOM 899 C C . GLY A 1 120 ? -24.507 35.680 6.079 1.00 41.03 120 GLY A C 1
ATOM 900 O O . GLY A 1 120 ? -23.685 35.733 6.995 1.00 41.03 120 GLY A O 1
ATOM 901 N N . GLY A 1 121 ? -24.404 36.380 4.954 1.00 51.94 121 GLY A N 1
ATOM 902 C CA . GLY A 1 121 ? -23.272 37.213 4.615 1.00 51.94 121 GLY A CA 1
ATOM 903 C C . GLY A 1 121 ? -22.906 38.244 5.675 1.00 51.94 121 GLY A C 1
ATOM 904 O O . GLY A 1 121 ? -23.753 38.918 6.247 1.00 51.94 121 GLY A O 1
ATOM 905 N N . PHE A 1 122 ? -21.600 38.426 5.824 1.00 59.34 122 PHE A N 1
ATOM 906 C CA . PHE A 1 122 ? -21.003 39.671 6.307 1.00 59.34 122 PHE A CA 1
ATOM 907 C C . PHE A 1 122 ? -19.861 40.152 5.402 1.00 59.34 122 PHE A C 1
ATOM 909 O O . PHE A 1 122 ? -19.578 41.343 5.364 1.00 59.34 122 PHE A O 1
ATOM 916 N N . LEU A 1 123 ? -19.263 39.272 4.589 1.00 56.12 123 LEU A N 1
ATOM 917 C CA . LEU A 1 123 ? -18.139 39.635 3.715 1.00 56.12 123 LEU A CA 1
ATOM 918 C C . LEU A 1 123 ? -18.553 40.048 2.291 1.00 56.12 123 LEU A C 1
ATOM 920 O O . LEU A 1 123 ? -17.766 40.667 1.588 1.00 56.12 123 LEU A O 1
ATOM 924 N N . ALA A 1 124 ? -19.804 39.801 1.885 1.00 55.09 124 ALA A N 1
ATOM 925 C CA . ALA A 1 124 ? -20.325 40.206 0.572 1.00 55.09 124 ALA A CA 1
ATOM 926 C C . ALA A 1 124 ? -20.900 41.642 0.528 1.00 55.09 124 ALA A C 1
ATOM 928 O O . ALA A 1 124 ? -21.366 42.075 -0.519 1.00 55.09 124 ALA A O 1
ATOM 929 N N . ARG A 1 125 ? -20.895 42.387 1.648 1.00 58.22 125 ARG A N 1
ATOM 930 C CA . ARG A 1 125 ? -21.431 43.766 1.737 1.00 58.22 125 ARG A CA 1
ATOM 931 C C . ARG A 1 125 ? -20.376 44.873 1.815 1.00 58.22 125 ARG A C 1
ATOM 933 O O . ARG A 1 125 ? -20.750 46.036 1.866 1.00 58.22 125 ARG A O 1
ATOM 940 N N . ILE A 1 126 ? -19.086 44.536 1.830 1.00 63.97 126 ILE A N 1
ATOM 941 C CA . ILE A 1 126 ? -18.004 45.533 1.957 1.00 63.97 126 ILE A CA 1
ATOM 942 C C . ILE A 1 126 ? -17.231 45.725 0.636 1.00 63.97 126 ILE A C 1
ATOM 944 O O . ILE A 1 126 ? -16.523 46.714 0.490 1.00 63.97 126 ILE A O 1
ATOM 948 N N . PHE A 1 127 ? -17.415 44.854 -0.366 1.00 64.19 127 PHE A N 1
ATOM 949 C CA . PHE A 1 127 ? -16.691 44.935 -1.646 1.00 64.19 127 PHE A CA 1
ATOM 950 C C . PHE A 1 127 ? -17.551 44.565 -2.869 1.00 64.19 127 PHE A C 1
ATOM 952 O O . PHE A 1 127 ? -17.182 43.693 -3.651 1.00 64.19 127 PHE A O 1
ATOM 959 N N . GLY A 1 128 ? -18.701 45.218 -3.049 1.00 49.97 128 GLY A N 1
ATOM 960 C CA . GLY A 1 128 ? -19.460 45.159 -4.306 1.00 49.97 128 GLY A CA 1
ATOM 961 C C . GLY A 1 128 ? -19.762 46.575 -4.818 1.00 49.97 128 GLY A C 1
ATOM 962 O O . GLY A 1 128 ? -20.107 47.403 -3.975 1.00 49.97 128 GLY A O 1
ATOM 963 N N . PRO A 1 129 ? -19.582 46.868 -6.123 1.00 50.16 129 PRO A N 1
ATOM 964 C CA . PRO A 1 129 ? -19.847 48.182 -6.720 1.00 50.16 129 PRO A CA 1
ATOM 965 C C . PRO A 1 129 ? -21.326 48.586 -6.679 1.00 50.16 129 PRO A C 1
ATOM 967 O O . PRO A 1 129 ? -22.193 47.681 -6.647 1.00 50.16 129 PRO A O 1
#

Mean predicted aligned error: 8.57 Å

Secondary structure (DSSP, 8-state):
-EEEEE-TT-TTHHHHHHHHHHHHHHPPP-TT-SSS---EEEEETT----BTB-HHHHHHHTT--SS-EEEEEESTTS-EEEEEE--HHHHT-HHHHHHHHHHHHHH----S---------SSTTSS--

Nearest PDB structures (foldseek):
  2n5b-assembly1_A  TM=7.903E-01  e=4.389E-04  Saccharomyces cerevisiae S288C
  8fwj-assembly1_M  TM=7.422E-01  e=1.260E-03  Cereibacter sphaeroides
  8eky-assembly1_M  TM=7.818E-01  e=2.780E-03  Homo sapiens
  5jwr-assembly1_B  TM=7.563E-01  e=1.039E-02  Thermosynechococcus vestitus BP-1
  1wou-assembly1_A  TM=6.288E-01  e=1.352E-02  Homo sapiens

Foldseek 3Di:
DKEKEAAPPDPLCVQLVVLVVCLQVPPDDDPLFPDPGDDYYYQHQPDPDQVPHRSVVVCVVVVPDDPTKMWQFADPVSPDTPDIDDPSVLSNDNVSVSVVVVVCRNVHDPPPPPPPPPDDDDPVPPDDD